Protein AF-A0AA35WNZ5-F1 (afdb_monomer)

Secondary structure (DSSP, 8-state):
----------TT--HHHHHHHHHS-----GGG-----PPP-HHHHHIIIIIIT---HHHHHHHHHHHHHHHHS--PPPGGGTSPPPPPPTT------------------------------

Nearest PDB structures (foldseek):
  8yjs-assembly1_D  TM=8.100E-01  e=2.201E-06  Homo sapiens
  7qo1-assembly1_Y  TM=7.912E-01  e=3.419E-05  Homo sapiens
  6vsk-assembly1_A  TM=2.582E-01  e=8.104E+00  Homo sapiens

Mean predicted aligned error: 17.72 Å

Organism: Geodia barretti (NCBI:txid519541)

pLDDT: mean 72.41, std 22.02, range [28.66, 93.75]

Sequence (121 aa):
MSNNPKLNFPENWPYEEARQLFMSPEVVKADSVELKWSKPDEAGLVQFMVEDKGFSEDRIRNGVRKLEKCKEGATQGRLDSFFTKLPSPATASKRKATGEHGHGPMRKKSKLSTPLLHKKK

Foldseek 3Di:
DDDDPPPDDPPPDPPVVVVCCVVDPPDDDPVVDDDDDDQDDLVVQLCCCCVVPPDDSVVSNVVSVVVVVVVVPPDPDDPCVVDPDDPDDPPPPPPDDDDDDDDDDDDDDDDDDDDDDDDDD

Solvent-accessible surface area (backbone atoms only — not comparable to full-atom values): 8744 Å² total; per-residue (Å²): 133,86,87,67,84,78,84,79,73,65,96,82,62,62,59,69,61,54,51,44,43,72,76,60,56,97,67,83,59,69,91,79,60,83,90,77,90,74,82,82,60,66,68,63,48,46,46,53,40,29,72,77,64,65,45,60,57,72,59,51,56,54,49,50,58,49,51,54,53,55,66,70,52,73,73,77,79,58,68,73,80,79,45,83,82,72,83,76,70,95,76,82,80,80,77,80,85,84,85,89,85,84,86,89,82,90,84,90,79,88,79,90,84,84,80,91,79,92,79,89,130

InterPro domains:
  IPR036279 5'-3' exonuclease, C-terminal domain superfamily [SSF47807] (5-92)

Structure (mmCIF, N/CA/C/O backbone):
data_AF-A0AA35WNZ5-F1
#
_entry.id   AF-A0AA35WNZ5-F1
#
loop_
_atom_site.group_PDB
_atom_site.id
_atom_site.type_symbol
_atom_site.label_atom_id
_atom_site.label_alt_id
_atom_site.label_comp_id
_atom_site.label_asym_id
_atom_site.label_entity_id
_atom_site.label_seq_id
_atom_site.pdbx_PDB_ins_code
_atom_site.Cartn_x
_atom_site.Cartn_y
_atom_site.Cartn_z
_atom_site.occupancy
_atom_site.B_iso_or_equiv
_atom_site.auth_seq_id
_atom_site.auth_comp_id
_atom_site.auth_asym_id
_atom_site.auth_atom_id
_atom_site.pdbx_PDB_model_num
ATOM 1 N N . MET A 1 1 ? 47.483 -5.079 -23.254 1.00 36.41 1 MET A N 1
ATOM 2 C CA . MET A 1 1 ? 46.092 -5.535 -23.461 1.00 36.41 1 MET A CA 1
ATOM 3 C C . MET A 1 1 ? 45.475 -5.797 -22.096 1.00 36.41 1 MET A C 1
ATOM 5 O O . MET A 1 1 ? 45.902 -6.724 -21.420 1.00 36.41 1 MET A O 1
ATOM 9 N N . SER A 1 2 ? 44.581 -4.923 -21.635 1.00 45.16 2 SER A N 1
ATOM 10 C CA . SER A 1 2 ? 44.043 -4.962 -20.270 1.00 45.16 2 SER A CA 1
ATOM 11 C C . SER A 1 2 ? 43.119 -6.166 -20.075 1.00 45.16 2 SER A C 1
ATOM 13 O O . SER A 1 2 ? 42.105 -6.292 -20.758 1.00 45.16 2 SER A O 1
ATOM 15 N N . ASN A 1 3 ? 43.499 -7.054 -19.154 1.00 50.34 3 ASN A N 1
ATOM 16 C CA . ASN A 1 3 ? 42.706 -8.193 -18.696 1.00 50.34 3 ASN A CA 1
ATOM 17 C C . ASN A 1 3 ? 41.453 -7.681 -17.974 1.00 50.34 3 ASN A C 1
ATOM 19 O O . ASN A 1 3 ? 41.527 -7.271 -16.818 1.00 50.34 3 ASN A O 1
ATOM 23 N N . ASN A 1 4 ? 40.311 -7.702 -18.656 1.00 61.44 4 ASN A N 1
ATOM 24 C CA . ASN A 1 4 ? 39.011 -7.551 -18.014 1.00 61.44 4 ASN A CA 1
ATOM 25 C C . ASN A 1 4 ? 38.559 -8.954 -17.566 1.00 61.44 4 ASN A C 1
ATOM 27 O O . ASN A 1 4 ? 38.596 -9.863 -18.404 1.00 61.44 4 ASN A O 1
ATOM 31 N N . PRO A 1 5 ? 38.188 -9.186 -16.290 1.00 60.22 5 PRO A N 1
ATOM 32 C CA . PRO A 1 5 ? 37.674 -10.480 -15.852 1.00 60.22 5 PRO A CA 1
ATOM 33 C C . PRO A 1 5 ? 36.526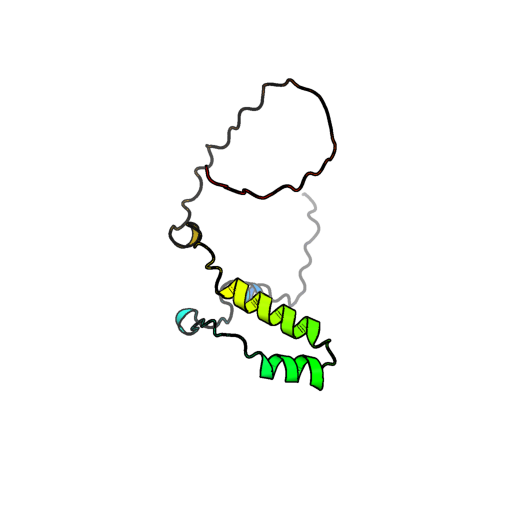 -10.891 -16.774 1.00 60.22 5 PRO A C 1
ATOM 35 O O . PRO A 1 5 ? 35.548 -10.162 -16.931 1.00 60.22 5 PRO A O 1
ATOM 38 N N . LYS A 1 6 ? 36.710 -12.029 -17.450 1.00 66.38 6 LYS A N 1
ATOM 39 C CA . LYS A 1 6 ? 35.773 -12.574 -18.432 1.00 66.38 6 LYS A CA 1
ATOM 40 C C . LYS A 1 6 ? 34.415 -12.727 -17.753 1.00 66.38 6 LYS A C 1
ATOM 42 O O . LYS A 1 6 ? 34.253 -13.561 -16.866 1.00 66.38 6 LYS A O 1
ATOM 47 N N . LEU A 1 7 ? 33.473 -11.868 -18.130 1.00 68.69 7 LEU A N 1
ATOM 48 C CA . LEU A 1 7 ? 32.079 -11.967 -17.723 1.00 68.69 7 LEU A CA 1
ATOM 49 C C . LEU A 1 7 ? 31.529 -13.256 -18.343 1.00 68.69 7 LEU A C 1
ATOM 51 O O . LEU A 1 7 ? 31.233 -13.299 -19.533 1.00 68.69 7 LEU A O 1
ATOM 55 N N . ASN A 1 8 ? 31.479 -14.324 -17.550 1.00 73.19 8 ASN A N 1
ATOM 56 C CA . ASN A 1 8 ? 30.920 -15.602 -17.967 1.00 73.19 8 ASN A CA 1
ATOM 57 C C . ASN A 1 8 ? 29.409 -15.553 -17.721 1.00 73.19 8 ASN A C 1
ATOM 59 O O . ASN A 1 8 ? 28.965 -15.603 -16.574 1.00 73.19 8 ASN A O 1
ATOM 63 N N . PHE A 1 9 ? 28.629 -15.411 -18.790 1.00 74.12 9 PHE A N 1
ATOM 64 C CA . PHE A 1 9 ? 27.172 -15.486 -18.722 1.00 74.12 9 PHE A CA 1
ATOM 65 C C . PHE A 1 9 ? 26.726 -16.952 -18.777 1.00 74.12 9 PHE A C 1
ATOM 67 O O . PHE A 1 9 ? 27.334 -17.735 -19.511 1.00 74.12 9 PHE A O 1
ATOM 74 N N . PRO A 1 10 ? 25.690 -17.349 -18.020 1.00 84.19 10 PRO A N 1
ATOM 75 C CA . PRO A 1 10 ? 25.103 -18.676 -18.155 1.00 84.19 10 PRO A CA 1
ATOM 76 C C . PRO A 1 10 ? 24.608 -18.922 -19.585 1.00 84.19 10 PRO A C 1
ATOM 78 O O . PRO A 1 10 ? 24.035 -18.030 -20.206 1.00 84.19 10 PRO A O 1
ATOM 81 N N . GLU A 1 11 ? 24.818 -20.139 -20.088 1.00 73.88 11 GLU A N 1
ATOM 82 C CA . GLU A 1 11 ? 24.565 -20.519 -21.488 1.00 73.88 11 GLU A CA 1
ATOM 83 C C . GLU A 1 11 ? 23.098 -20.353 -21.913 1.00 73.88 11 GLU A C 1
ATOM 85 O O . GLU A 1 11 ? 22.816 -20.069 -23.071 1.00 73.88 11 GLU A O 1
ATOM 90 N N . ASN A 1 12 ? 22.167 -20.435 -20.960 1.00 79.31 12 ASN A N 1
ATOM 91 C CA . ASN A 1 12 ? 20.739 -20.222 -21.183 1.00 79.31 12 ASN A CA 1
ATOM 92 C C . ASN A 1 12 ? 20.193 -19.076 -20.316 1.00 79.31 12 ASN A C 1
ATOM 94 O O . ASN A 1 12 ? 19.216 -19.245 -19.589 1.00 79.31 12 ASN A O 1
ATOM 98 N N . TRP A 1 13 ? 20.878 -17.931 -20.299 1.00 84.56 13 TRP A N 1
ATOM 99 C CA . TRP A 1 13 ? 20.428 -16.758 -19.551 1.00 84.56 13 TRP A CA 1
ATOM 100 C C . TRP A 1 13 ? 19.322 -16.012 -20.329 1.00 84.56 13 TRP A C 1
ATOM 102 O O . TRP A 1 13 ? 19.625 -15.410 -21.364 1.00 84.56 13 TRP A O 1
ATOM 112 N N . PRO A 1 14 ? 18.063 -15.971 -19.843 1.00 85.31 14 PRO A N 1
ATOM 113 C CA . PRO A 1 14 ? 16.928 -15.384 -20.562 1.00 85.31 14 PRO A CA 1
ATOM 114 C C . PRO A 1 14 ? 16.921 -13.850 -20.439 1.00 85.31 14 PRO A C 1
ATOM 116 O O . PRO A 1 14 ? 15.982 -13.244 -19.925 1.00 85.31 14 PRO A O 1
ATOM 119 N N . TYR A 1 15 ? 18.003 -13.191 -20.865 1.00 87.81 15 TYR A N 1
ATOM 120 C CA . TYR A 1 15 ? 18.144 -11.735 -20.763 1.00 87.81 15 TYR A CA 1
ATOM 121 C C . TYR A 1 15 ? 17.067 -11.011 -21.566 1.00 87.81 15 TYR A C 1
ATOM 123 O O . TYR A 1 15 ? 16.472 -10.054 -21.076 1.00 87.81 15 TYR A O 1
ATOM 131 N N . GLU A 1 16 ? 16.830 -11.457 -22.797 1.00 86.44 16 GLU A N 1
ATOM 132 C CA . GLU A 1 16 ? 15.889 -10.809 -23.709 1.00 86.44 16 GLU A CA 1
ATOM 133 C C . GLU A 1 16 ? 14.450 -10.957 -23.216 1.00 86.44 16 GLU A C 1
ATOM 135 O O . GLU A 1 16 ? 13.718 -9.971 -23.154 1.00 86.44 16 GLU A O 1
ATOM 140 N N . GLU A 1 17 ? 14.080 -12.154 -22.763 1.00 85.75 17 GLU A N 1
ATOM 141 C CA . GLU A 1 17 ? 12.760 -12.436 -22.194 1.00 85.75 17 GLU A CA 1
ATOM 142 C C . GLU A 1 17 ? 12.530 -11.659 -20.894 1.00 85.75 17 GLU A C 1
ATOM 144 O O . GLU A 1 17 ? 11.502 -11.001 -20.734 1.00 85.75 17 GLU A O 1
ATOM 149 N N . ALA A 1 18 ? 13.511 -11.649 -19.984 1.00 89.69 18 ALA A N 1
ATOM 150 C CA . ALA A 1 18 ? 13.425 -10.879 -18.747 1.00 89.69 18 ALA A CA 1
ATOM 151 C C . ALA A 1 18 ? 13.335 -9.372 -19.027 1.00 89.69 18 ALA A C 1
ATOM 153 O O . ALA A 1 18 ? 12.532 -8.669 -18.414 1.00 89.69 18 ALA A O 1
ATOM 154 N N . ARG A 1 19 ? 14.118 -8.859 -19.985 1.00 91.94 19 ARG A N 1
ATOM 155 C CA . ARG A 1 19 ? 14.047 -7.455 -20.410 1.00 91.94 19 ARG A CA 1
ATOM 156 C C . ARG A 1 19 ? 12.669 -7.123 -20.970 1.00 91.94 19 ARG A C 1
ATOM 158 O O . ARG A 1 19 ? 12.142 -6.057 -20.655 1.00 91.94 19 ARG A O 1
ATOM 165 N N . GLN A 1 20 ? 12.086 -8.022 -21.757 1.00 92.75 20 GLN A N 1
ATOM 166 C CA . GLN A 1 20 ? 10.756 -7.825 -22.314 1.00 92.75 20 GLN A CA 1
ATOM 167 C C . GLN A 1 20 ? 9.675 -7.847 -21.234 1.00 92.75 20 GLN A C 1
ATOM 169 O O . GLN A 1 20 ? 8.778 -7.010 -21.269 1.00 92.75 20 GLN A O 1
ATOM 174 N N . LEU A 1 21 ? 9.807 -8.706 -20.223 1.00 93.06 21 LEU A N 1
ATOM 175 C CA . LEU A 1 21 ? 8.913 -8.724 -19.067 1.00 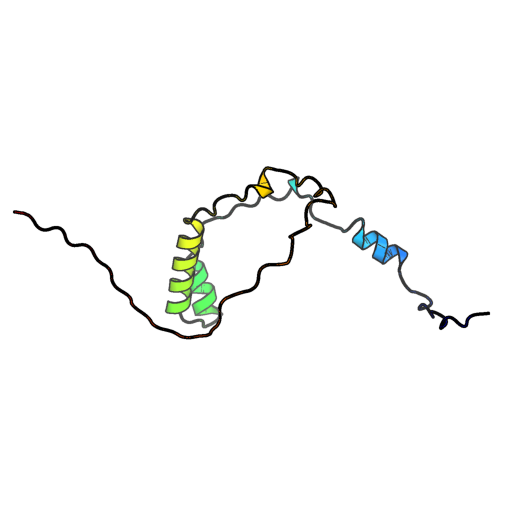93.06 21 LEU A CA 1
ATOM 176 C C . LEU A 1 21 ? 8.928 -7.393 -18.297 1.00 93.06 21 LEU A C 1
ATOM 178 O O . LEU A 1 21 ? 7.882 -6.928 -17.856 1.00 93.06 21 LEU A O 1
ATOM 182 N N . PHE A 1 22 ? 10.091 -6.747 -18.160 1.00 92.94 22 PHE A N 1
ATOM 183 C CA . PHE A 1 22 ? 10.176 -5.425 -17.525 1.00 92.94 22 PHE A CA 1
ATOM 184 C C . PHE A 1 22 ? 9.607 -4.295 -18.394 1.00 92.94 22 PHE A C 1
ATOM 186 O O . PHE A 1 22 ? 9.063 -3.334 -17.853 1.00 92.94 22 PHE A O 1
ATOM 193 N N . MET A 1 23 ? 9.743 -4.383 -19.721 1.00 92.69 23 MET A N 1
ATOM 194 C CA . MET A 1 23 ? 9.254 -3.356 -20.653 1.00 92.69 23 MET A CA 1
ATOM 195 C C . MET A 1 23 ? 7.756 -3.476 -20.933 1.00 92.69 23 MET A C 1
ATOM 197 O O . MET A 1 23 ? 7.077 -2.475 -21.149 1.00 92.69 23 MET A O 1
ATOM 201 N N . SER A 1 24 ? 7.235 -4.696 -20.968 1.00 90.19 24 SER A N 1
ATOM 202 C CA . SER A 1 24 ? 5.838 -5.009 -21.261 1.00 90.19 24 SER A CA 1
ATOM 203 C C . SER A 1 24 ? 5.344 -6.085 -20.298 1.00 90.19 24 SER A C 1
ATOM 205 O O . SER A 1 24 ? 5.126 -7.227 -20.706 1.00 90.19 24 SER A O 1
ATOM 207 N N . PRO A 1 25 ? 5.189 -5.740 -19.007 1.00 92.19 25 PRO A N 1
ATOM 208 C CA . PRO A 1 25 ? 4.633 -6.664 -18.040 1.00 92.19 25 PRO A CA 1
ATOM 209 C C . PRO A 1 25 ? 3.158 -6.916 -18.349 1.00 92.19 25 PRO A C 1
ATOM 211 O O . PRO A 1 25 ? 2.425 -6.023 -18.782 1.00 92.19 25 PRO A O 1
ATOM 214 N N . GLU A 1 26 ? 2.706 -8.131 -18.066 1.00 91.06 26 GLU A N 1
ATOM 215 C CA . GLU A 1 26 ? 1.286 -8.447 -18.068 1.00 91.06 26 GLU A CA 1
ATOM 216 C C . GLU A 1 26 ? 0.628 -7.754 -16.869 1.00 91.06 26 GLU A C 1
ATOM 218 O O . GLU A 1 26 ? 0.738 -8.195 -15.724 1.00 91.06 26 GLU A O 1
ATOM 223 N N . VAL A 1 27 ? -0.012 -6.613 -17.125 1.00 92.19 27 VAL A N 1
ATOM 224 C CA . VAL A 1 27 ? -0.714 -5.830 -16.107 1.00 92.19 27 VAL A CA 1
ATOM 225 C C . VAL A 1 27 ? -2.169 -5.634 -16.491 1.00 92.19 27 VAL A C 1
ATOM 227 O O . VAL A 1 27 ? -2.523 -5.478 -17.662 1.00 92.19 27 VAL A O 1
ATOM 230 N N . VAL A 1 28 ? -3.026 -5.604 -15.474 1.00 90.69 28 VAL A N 1
ATOM 231 C CA . VAL A 1 28 ? -4.425 -5.220 -15.649 1.00 90.69 28 VAL A CA 1
ATOM 232 C C . VAL A 1 28 ? -4.469 -3.777 -16.151 1.00 90.69 28 VAL A C 1
ATOM 234 O O . VAL A 1 28 ? -3.785 -2.899 -15.622 1.00 90.69 28 VAL A O 1
ATOM 237 N N . LYS A 1 29 ? -5.275 -3.528 -17.189 1.00 88.75 29 LYS A N 1
ATOM 238 C CA . LYS A 1 29 ? -5.447 -2.187 -17.757 1.00 88.75 29 LYS A CA 1
ATOM 239 C C . LYS A 1 29 ? -5.983 -1.249 -16.682 1.00 88.75 29 LYS A C 1
ATOM 241 O O . LYS A 1 29 ? -7.023 -1.539 -16.090 1.00 88.75 29 LYS A O 1
ATOM 246 N N . ALA A 1 30 ? -5.316 -0.115 -16.483 1.00 86.88 30 ALA A N 1
ATOM 247 C CA . ALA A 1 30 ? -5.699 0.865 -15.469 1.00 86.88 30 ALA A CA 1
ATOM 248 C C . ALA A 1 30 ? -7.170 1.303 -15.607 1.00 86.88 30 ALA A C 1
ATOM 250 O O . ALA A 1 30 ? -7.879 1.370 -14.610 1.00 86.88 30 ALA A O 1
ATOM 251 N N . ASP A 1 31 ? -7.656 1.476 -16.840 1.00 86.25 31 ASP A N 1
ATOM 252 C CA . ASP A 1 31 ? -9.030 1.921 -17.123 1.00 86.25 31 ASP A CA 1
ATOM 253 C C . ASP A 1 31 ? -10.109 0.899 -16.733 1.00 86.25 31 ASP A C 1
ATOM 255 O O . ASP A 1 31 ? -11.275 1.250 -16.579 1.00 86.25 31 ASP A O 1
ATOM 259 N N . SER A 1 32 ? -9.738 -0.375 -16.580 1.00 89.06 32 SER A N 1
ATOM 260 C CA . SER A 1 32 ? -10.672 -1.431 -16.168 1.00 89.06 32 SER A CA 1
ATOM 261 C C . SER A 1 32 ? -10.829 -1.547 -14.651 1.00 89.06 32 SER A C 1
ATOM 263 O O . SER A 1 32 ? -11.703 -2.274 -14.182 1.00 89.06 32 SER A O 1
ATOM 265 N N . VAL A 1 33 ? -9.995 -0.848 -13.874 1.00 89.75 33 VAL A N 1
ATOM 266 C CA . VAL A 1 33 ? -9.969 -0.960 -12.415 1.00 89.75 33 VAL A CA 1
ATOM 267 C C . VAL A 1 33 ? -10.719 0.211 -11.792 1.00 89.75 33 VAL A C 1
ATOM 269 O O . VAL A 1 33 ? -10.223 1.334 -11.737 1.00 89.75 33 VAL A O 1
ATOM 272 N N . GLU A 1 34 ? -11.906 -0.061 -11.254 1.00 87.88 34 GLU A N 1
ATOM 273 C CA . GLU A 1 34 ? -12.649 0.917 -10.463 1.00 87.88 34 GLU A CA 1
ATOM 274 C C . GLU A 1 34 ? -12.304 0.772 -8.972 1.00 87.88 34 GLU A C 1
ATOM 276 O O . GLU A 1 34 ? -12.684 -0.197 -8.312 1.00 87.88 34 GLU A O 1
ATOM 281 N N . LEU A 1 35 ? -11.578 1.747 -8.419 1.00 87.38 35 LEU A N 1
ATOM 282 C CA . LEU A 1 35 ? -11.211 1.758 -7.002 1.00 87.38 35 LEU A CA 1
ATOM 283 C C . LEU A 1 35 ? -12.298 2.454 -6.168 1.00 87.38 35 LEU A C 1
ATOM 285 O O . LEU A 1 35 ? -12.394 3.681 -6.141 1.00 87.38 35 LEU A O 1
ATOM 289 N N . LYS A 1 36 ? -13.112 1.662 -5.461 1.00 88.31 36 LYS A N 1
ATOM 290 C CA . LYS A 1 36 ? -14.143 2.140 -4.524 1.00 88.31 36 LYS A CA 1
ATOM 291 C C . LYS A 1 36 ? -13.788 1.764 -3.086 1.00 88.31 36 LYS A C 1
ATOM 293 O O . LYS A 1 36 ? -13.730 0.589 -2.741 1.00 88.31 36 LYS A O 1
ATOM 298 N N . TRP A 1 37 ? -13.627 2.766 -2.220 1.00 86.50 37 TRP A N 1
ATOM 299 C CA . TRP A 1 37 ? -13.427 2.564 -0.780 1.00 86.50 37 TRP A CA 1
ATOM 300 C C . TRP A 1 37 ? -14.772 2.591 -0.034 1.00 86.50 37 TRP A C 1
ATOM 302 O O . TRP A 1 37 ? -15.310 3.661 0.276 1.00 86.50 37 TRP A O 1
ATOM 312 N N . SER A 1 38 ? -15.321 1.412 0.262 1.00 86.56 38 SER A N 1
ATOM 313 C CA . SER A 1 38 ? -16.553 1.231 1.046 1.00 86.56 38 SER A CA 1
ATOM 314 C C . SER A 1 38 ? -16.307 1.337 2.559 1.00 86.56 38 SER A C 1
ATOM 316 O O . SER A 1 38 ? -15.172 1.472 3.023 1.00 86.56 38 SER A O 1
ATOM 318 N N . LYS A 1 39 ? -17.388 1.369 3.349 1.00 85.81 39 LYS A N 1
ATOM 319 C CA . LYS A 1 39 ? -17.285 1.280 4.812 1.00 85.81 39 LYS A CA 1
ATOM 320 C C . LYS A 1 39 ? -16.875 -0.146 5.214 1.00 85.81 39 LYS A C 1
ATOM 322 O O . LYS A 1 39 ? -17.320 -1.084 4.552 1.00 85.81 39 LYS A O 1
ATOM 327 N N . PRO A 1 40 ? -16.046 -0.307 6.258 1.00 86.81 40 PRO A N 1
ATOM 328 C CA . PRO A 1 40 ? -15.741 -1.627 6.793 1.00 86.81 40 PRO A CA 1
ATOM 329 C C . PRO A 1 40 ? -17.005 -2.265 7.390 1.00 86.81 40 PRO A C 1
ATOM 331 O O . PRO A 1 40 ? -17.823 -1.571 7.987 1.00 86.81 40 PRO A O 1
ATOM 334 N N . ASP A 1 41 ? -17.159 -3.578 7.225 1.00 90.31 41 ASP A N 1
ATOM 335 C CA . ASP A 1 41 ? -18.211 -4.357 7.887 1.00 90.31 41 ASP A CA 1
ATOM 336 C C . ASP A 1 41 ? -17.721 -4.798 9.269 1.00 90.31 41 ASP A C 1
ATOM 338 O O . ASP A 1 41 ? -16.906 -5.712 9.382 1.00 90.31 41 ASP A O 1
ATOM 342 N N . GLU A 1 42 ? -18.180 -4.124 10.325 1.00 87.62 42 GLU A N 1
ATOM 343 C CA . GLU A 1 42 ? -17.712 -4.399 11.685 1.00 87.62 42 GLU A CA 1
ATOM 344 C C . GLU A 1 42 ? -18.093 -5.805 12.165 1.00 87.62 42 GLU A C 1
ATOM 346 O O . GLU A 1 42 ? -17.289 -6.470 12.821 1.00 87.62 42 GLU A O 1
ATOM 351 N N . ALA A 1 43 ? -19.304 -6.263 11.837 1.00 88.31 43 ALA A N 1
ATOM 352 C CA . ALA A 1 43 ? -19.833 -7.531 12.326 1.00 88.31 43 ALA A CA 1
ATOM 353 C C . ALA A 1 43 ? -19.112 -8.711 11.665 1.00 88.31 43 ALA A C 1
ATOM 355 O O . ALA A 1 43 ? -18.623 -9.597 12.367 1.00 88.31 43 ALA A O 1
ATOM 356 N N . GLY A 1 44 ? -18.958 -8.672 10.337 1.00 91.75 44 GLY A N 1
ATOM 357 C CA . GLY A 1 44 ? -18.209 -9.689 9.599 1.00 91.75 44 GLY A CA 1
ATOM 358 C C . GLY A 1 44 ? -16.729 -9.736 9.990 1.00 91.75 44 GLY A C 1
ATOM 359 O O . GLY A 1 44 ? -16.142 -10.815 10.089 1.00 91.75 44 GLY A O 1
ATOM 360 N N . LEU A 1 45 ? -16.117 -8.581 10.282 1.00 91.06 45 LEU A N 1
ATOM 361 C CA . LEU A 1 45 ? -14.715 -8.533 10.700 1.00 91.06 45 LEU A CA 1
ATOM 362 C C . LEU A 1 45 ? -14.504 -9.108 12.104 1.00 91.06 45 LEU A C 1
ATOM 364 O O . LEU A 1 45 ? -13.513 -9.798 12.335 1.00 91.06 45 LEU A O 1
ATOM 368 N N . VAL A 1 46 ? -15.426 -8.844 13.035 1.00 91.56 46 VAL A N 1
ATOM 369 C CA . VAL A 1 46 ? -15.398 -9.450 14.373 1.00 91.56 46 VAL A CA 1
ATOM 370 C C . VAL A 1 46 ? -15.588 -10.957 14.265 1.00 91.56 46 VAL A C 1
ATOM 372 O O . VAL A 1 46 ? -14.780 -11.684 14.830 1.00 91.56 46 VAL A O 1
ATOM 375 N N . GLN A 1 47 ? -16.560 -11.426 13.482 1.00 93.00 47 GLN A N 1
ATOM 376 C CA . GLN A 1 47 ? -16.792 -12.855 13.280 1.00 93.00 47 GLN A CA 1
ATOM 377 C C . GLN A 1 47 ? -15.528 -13.559 12.755 1.00 93.00 47 GLN A C 1
ATOM 379 O O . GLN A 1 47 ? -14.979 -14.444 13.402 1.00 93.00 47 GLN A O 1
ATOM 384 N N . PHE A 1 48 ? -14.974 -13.088 11.637 1.00 93.69 48 PHE A N 1
ATOM 385 C CA . PHE A 1 48 ? -13.805 -13.719 11.024 1.00 93.69 48 PHE A CA 1
ATOM 386 C C . PHE A 1 48 ? -12.537 -13.609 11.884 1.00 93.69 48 PHE A C 1
ATOM 388 O O . PHE A 1 48 ? -11.759 -14.554 11.992 1.00 93.69 48 PHE A O 1
ATOM 395 N N . MET A 1 49 ? -12.270 -12.452 12.497 1.00 92.56 49 MET A N 1
ATOM 396 C CA . MET A 1 49 ? -11.017 -12.262 13.234 1.00 92.56 49 MET A CA 1
ATOM 397 C C . MET A 1 49 ? -11.075 -12.816 14.661 1.00 92.56 49 MET A C 1
ATOM 399 O O . MET A 1 49 ? -10.061 -13.307 15.156 1.00 92.56 49 MET A O 1
ATOM 403 N N . VAL A 1 50 ? -12.219 -12.740 15.338 1.00 92.56 50 VAL A N 1
ATOM 404 C CA . VAL A 1 50 ? -12.363 -13.203 16.726 1.00 92.56 50 VAL A CA 1
ATOM 405 C C . VAL A 1 50 ? -12.735 -14.678 16.762 1.00 92.56 50 VAL A C 1
ATOM 407 O O . VAL A 1 50 ? -12.038 -15.439 17.430 1.00 92.56 50 VAL A O 1
ATOM 410 N N . GLU A 1 51 ? -13.767 -15.098 16.026 1.00 87.81 51 GLU A N 1
ATOM 411 C CA . GLU A 1 51 ? -14.265 -16.478 16.086 1.00 87.81 51 GLU A CA 1
ATOM 412 C C . GLU A 1 51 ? -13.326 -17.442 15.348 1.00 87.81 51 GLU A C 1
ATOM 414 O O . GLU A 1 51 ? -12.852 -18.405 15.948 1.00 87.81 51 GLU A O 1
ATOM 419 N N . ASP A 1 52 ? -12.961 -17.152 14.091 1.00 92.00 52 ASP A N 1
ATOM 420 C CA . ASP A 1 52 ? -12.153 -18.095 13.293 1.00 92.00 52 ASP A CA 1
ATOM 421 C C . ASP A 1 52 ? -10.649 -18.009 13.579 1.00 92.00 52 ASP A C 1
ATOM 423 O O . ASP A 1 52 ? -9.905 -18.973 13.369 1.00 92.00 52 ASP A O 1
ATOM 427 N N . LYS A 1 53 ? -10.159 -16.827 13.975 1.00 92.50 53 LYS A N 1
ATOM 428 C CA . LYS A 1 53 ? -8.718 -16.549 14.121 1.00 92.50 53 LYS A CA 1
ATOM 429 C C . LYS A 1 53 ? -8.278 -16.271 15.559 1.00 92.50 53 LYS A C 1
ATOM 431 O O . LYS A 1 53 ? -7.076 -16.139 15.789 1.00 92.50 53 LYS A O 1
ATOM 436 N N . GLY A 1 54 ? -9.204 -16.203 16.519 1.00 91.31 54 GLY A N 1
ATOM 437 C CA . GLY A 1 54 ? -8.889 -16.078 17.945 1.00 91.31 54 GLY A CA 1
ATOM 438 C C . GLY A 1 54 ? -8.251 -14.744 18.349 1.00 91.31 54 GLY A C 1
ATOM 439 O O . GLY A 1 54 ? -7.518 -14.683 19.339 1.00 91.31 54 GLY A O 1
ATOM 440 N N . PHE A 1 55 ? -8.468 -13.665 17.589 1.00 93.75 55 PHE A N 1
ATOM 441 C CA . PHE A 1 55 ? -8.003 -12.337 17.989 1.00 93.75 55 PHE A CA 1
ATOM 442 C C . PHE A 1 55 ? -8.853 -11.767 19.131 1.00 93.75 55 PHE A C 1
ATOM 444 O O . PHE A 1 55 ? -10.016 -12.101 19.315 1.00 93.75 55 PHE A O 1
ATOM 451 N N . SER A 1 56 ? -8.271 -10.843 19.898 1.00 92.00 56 SER A N 1
ATOM 452 C CA . SER A 1 56 ? -8.999 -10.122 20.949 1.00 92.00 56 SER A CA 1
ATOM 453 C C . SER A 1 56 ? -10.030 -9.175 20.336 1.00 92.00 56 SER A C 1
ATOM 455 O O . SER A 1 56 ? -9.669 -8.254 19.600 1.00 92.00 56 SER A O 1
ATOM 457 N N . GLU A 1 57 ? -11.293 -9.371 20.703 1.00 90.62 57 GLU A N 1
ATOM 458 C CA . GLU A 1 57 ? -12.436 -8.587 20.232 1.00 90.62 57 GLU A CA 1
ATOM 459 C C . GLU A 1 57 ? -12.267 -7.082 20.465 1.00 90.62 57 GLU A C 1
ATOM 461 O O . GLU A 1 57 ? -12.446 -6.289 19.539 1.00 90.62 57 GLU A O 1
ATOM 466 N N . ASP A 1 58 ? -11.813 -6.683 21.657 1.00 92.19 58 ASP A N 1
ATOM 467 C CA . ASP A 1 58 ? -11.526 -5.282 21.977 1.00 92.19 58 ASP A CA 1
ATOM 468 C C . ASP A 1 58 ? -10.515 -4.659 21.010 1.00 92.19 58 ASP A C 1
ATOM 470 O O . ASP A 1 58 ? -10.641 -3.494 20.624 1.00 92.19 58 ASP A O 1
ATOM 474 N N . ARG A 1 59 ? -9.496 -5.418 20.585 1.00 90.56 59 ARG A N 1
ATOM 475 C CA . ARG A 1 59 ? -8.498 -4.922 19.627 1.00 90.56 59 ARG A CA 1
ATOM 476 C C . ARG A 1 59 ? -9.080 -4.774 18.229 1.00 90.56 59 ARG A C 1
ATOM 478 O O . ARG A 1 59 ? -8.775 -3.778 17.573 1.00 90.56 59 ARG A O 1
ATOM 485 N N . ILE A 1 60 ? -9.921 -5.711 17.794 1.00 92.69 60 ILE A N 1
ATOM 486 C CA . ILE A 1 60 ? -10.563 -5.649 16.477 1.00 92.69 60 ILE A CA 1
ATOM 487 C C . ILE A 1 60 ? -11.529 -4.465 16.416 1.00 92.69 60 ILE A C 1
ATOM 489 O O . ILE A 1 60 ? -11.376 -3.607 15.549 1.00 92.69 60 ILE A O 1
ATOM 493 N N . ARG A 1 61 ? -12.426 -4.324 17.397 1.00 91.88 61 ARG A N 1
ATOM 494 C CA . ARG A 1 61 ? -13.377 -3.200 17.471 1.00 91.88 61 ARG A CA 1
ATOM 495 C C . ARG A 1 61 ? -12.682 -1.840 17.519 1.00 91.88 61 ARG A C 1
ATOM 497 O O . ARG A 1 61 ? -13.049 -0.918 16.791 1.00 91.88 61 ARG A O 1
ATOM 504 N N . ASN A 1 62 ? -11.626 -1.707 18.323 1.00 92.25 62 ASN A N 1
ATOM 505 C CA . ASN A 1 62 ? -10.838 -0.471 18.364 1.00 92.25 62 ASN A CA 1
ATOM 506 C C . ASN A 1 62 ? -10.110 -0.189 17.036 1.00 92.25 62 ASN A C 1
ATOM 508 O O . ASN A 1 62 ? -9.978 0.974 16.644 1.00 92.25 62 ASN A O 1
ATOM 512 N N . GLY A 1 63 ? -9.649 -1.233 16.342 1.00 91.19 63 GLY A N 1
ATOM 513 C CA . GLY A 1 63 ? -9.035 -1.136 15.018 1.00 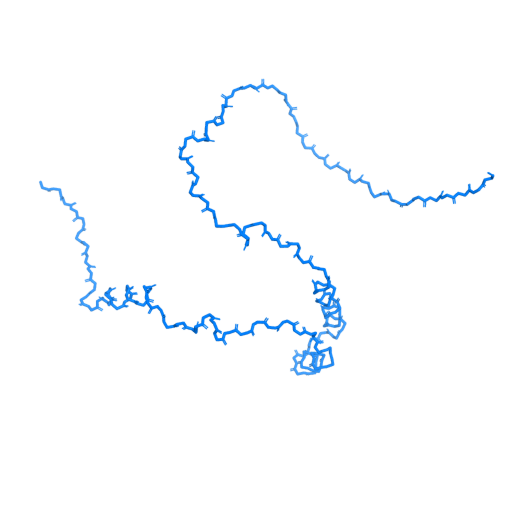91.19 63 GLY A CA 1
ATOM 514 C C . GLY A 1 63 ? -10.013 -0.640 13.955 1.00 91.19 63 GLY A C 1
ATOM 515 O O . GLY A 1 63 ? -9.691 0.302 13.230 1.00 91.19 63 GLY A O 1
ATOM 516 N N . VAL A 1 64 ? -11.222 -1.205 13.920 1.00 91.38 64 VAL A N 1
ATOM 517 C CA . VAL A 1 64 ? -12.286 -0.799 12.990 1.00 91.38 64 VAL A CA 1
ATOM 518 C C . VAL A 1 64 ? -12.687 0.655 13.224 1.00 91.38 64 VAL A C 1
ATOM 520 O O . VAL A 1 64 ? -12.613 1.465 12.302 1.00 91.38 64 VAL A O 1
ATOM 523 N N . ARG A 1 65 ? -12.932 1.049 14.478 1.00 90.06 65 ARG A N 1
ATOM 524 C CA . ARG A 1 65 ? -13.238 2.444 14.832 1.00 90.06 65 ARG A CA 1
ATOM 525 C C . ARG A 1 65 ? -12.148 3.429 14.394 1.00 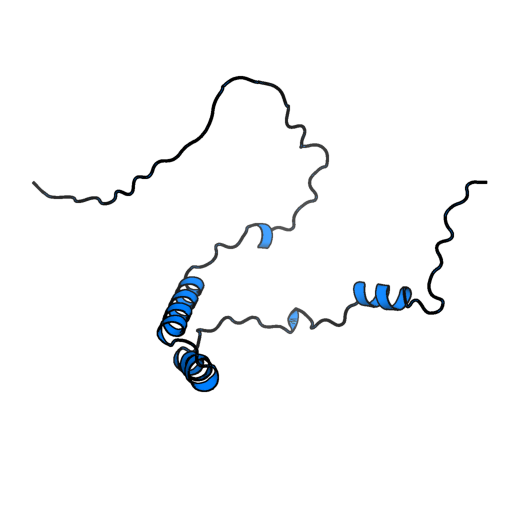90.06 65 ARG A C 1
ATOM 527 O O . ARG A 1 65 ? -12.425 4.588 14.082 1.00 90.06 65 ARG A O 1
ATOM 534 N N . LYS A 1 66 ? -10.878 3.014 14.419 1.00 89.06 66 LYS A N 1
ATOM 535 C CA . LYS A 1 66 ? -9.763 3.838 13.929 1.00 89.06 66 LYS A CA 1
ATOM 536 C C . LYS A 1 66 ? -9.768 3.932 12.402 1.00 89.06 66 LYS A C 1
ATOM 538 O O . LYS A 1 66 ? -9.521 5.014 11.877 1.00 89.06 66 LYS A O 1
ATOM 543 N N . LEU A 1 67 ? -10.059 2.832 11.710 1.00 88.69 67 LEU A N 1
ATOM 544 C CA . LEU A 1 67 ? -10.156 2.780 10.252 1.00 88.69 67 LEU A CA 1
ATOM 545 C C . LEU A 1 67 ? -11.264 3.701 9.725 1.00 88.69 67 LEU A C 1
ATOM 547 O O . LEU A 1 67 ? -11.022 4.472 8.798 1.00 88.69 67 LEU A O 1
ATOM 551 N N . GLU A 1 68 ? -12.437 3.687 10.359 1.00 87.12 68 GLU A N 1
ATOM 552 C CA . GLU A 1 68 ? -13.550 4.580 10.013 1.00 87.12 68 GLU A CA 1
ATOM 553 C C . GLU A 1 68 ? -13.162 6.057 10.138 1.00 87.12 68 GLU A C 1
ATOM 555 O O . GLU A 1 68 ? -13.328 6.831 9.196 1.00 87.12 68 GLU A O 1
ATOM 560 N N . LYS A 1 69 ? -12.536 6.435 11.258 1.00 85.88 69 LYS A N 1
ATOM 561 C CA . LYS A 1 69 ? -12.045 7.806 11.470 1.00 85.88 69 LYS A CA 1
A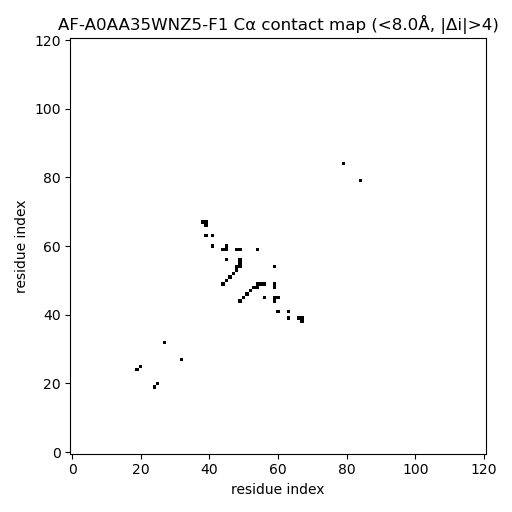TOM 562 C C . LYS A 1 69 ? -11.002 8.224 10.437 1.00 85.88 69 LYS A C 1
ATOM 564 O O . LYS A 1 69 ? -11.000 9.366 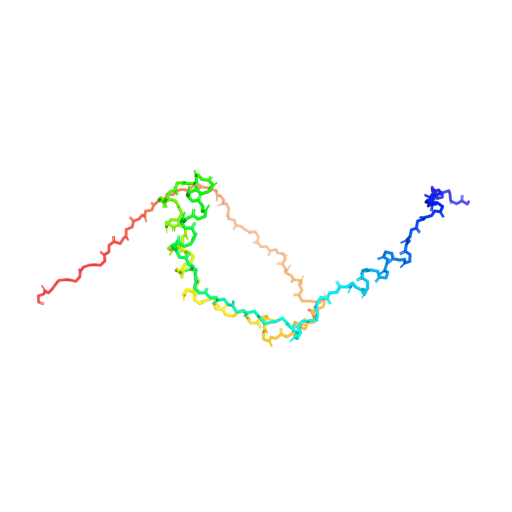9.986 1.00 85.88 69 LYS A O 1
ATOM 569 N N . CYS A 1 70 ? -10.101 7.318 10.060 1.00 84.25 70 CYS A N 1
ATOM 570 C CA . CYS A 1 70 ? -9.110 7.588 9.020 1.00 84.25 70 CYS A CA 1
ATOM 571 C C . CYS A 1 70 ? -9.752 7.787 7.641 1.00 84.25 70 CYS A C 1
ATOM 573 O O . CYS A 1 70 ? -9.230 8.568 6.854 1.00 84.25 70 CYS A O 1
ATOM 575 N N . LYS A 1 71 ? -10.876 7.120 7.356 1.00 81.00 71 LYS A N 1
ATOM 576 C CA . LYS A 1 71 ? -11.627 7.290 6.106 1.00 81.00 71 LYS A CA 1
ATOM 577 C C . LYS A 1 71 ? -12.330 8.647 6.027 1.00 81.00 71 LYS A C 1
ATOM 579 O O . LYS A 1 71 ? -12.400 9.230 4.951 1.00 81.00 71 LYS A O 1
ATOM 584 N N . GLU A 1 72 ? -12.855 9.140 7.145 1.00 78.00 72 GLU A N 1
ATOM 585 C CA . GLU A 1 72 ? -13.519 10.451 7.228 1.00 78.00 72 GLU A CA 1
ATOM 586 C C . GLU A 1 72 ? -12.527 11.618 7.208 1.00 78.00 72 GLU A C 1
ATOM 588 O O . GLU A 1 72 ? -12.836 12.695 6.696 1.00 78.00 72 GLU A O 1
ATOM 593 N N . GLY A 1 73 ? -11.317 11.401 7.732 1.00 73.56 73 GLY A N 1
ATOM 594 C CA . GLY A 1 73 ? -10.203 12.334 7.624 1.00 73.56 73 GLY A CA 1
ATOM 595 C C . GLY A 1 73 ? -9.721 12.446 6.181 1.00 73.56 73 GLY A C 1
ATOM 596 O O . GLY A 1 73 ? -8.751 11.793 5.799 1.00 73.56 73 GLY A O 1
ATOM 597 N N . ALA A 1 74 ? -10.400 13.270 5.380 1.00 65.06 74 ALA A N 1
ATOM 598 C CA . ALA A 1 74 ? -10.043 13.521 3.992 1.00 65.06 74 ALA A CA 1
ATOM 599 C C . ALA A 1 74 ? -8.558 13.892 3.893 1.00 65.06 74 ALA A C 1
ATOM 601 O O . ALA A 1 74 ? -8.097 14.899 4.437 1.00 65.06 74 ALA A O 1
ATOM 602 N N . THR A 1 75 ? -7.789 13.050 3.211 1.00 67.88 75 THR A N 1
ATOM 603 C CA . THR A 1 75 ? -6.378 13.317 2.964 1.00 67.88 75 THR A CA 1
ATOM 604 C C . THR A 1 75 ? -6.326 14.433 1.929 1.00 67.88 75 THR A C 1
ATOM 606 O O . THR A 1 75 ? -6.726 14.233 0.785 1.00 67.88 75 THR A O 1
ATOM 609 N N . GLN A 1 76 ? -5.903 15.632 2.336 1.00 80.38 76 GLN A N 1
ATOM 610 C CA . GLN A 1 76 ? -5.742 16.763 1.424 1.00 80.38 76 GLN A CA 1
ATOM 611 C C . GLN A 1 76 ? -4.906 16.317 0.216 1.00 80.38 76 GLN A C 1
ATOM 613 O O . GLN A 1 76 ? -3.766 15.871 0.377 1.00 80.38 76 GLN A O 1
ATOM 618 N N . GLY A 1 77 ? -5.488 16.413 -0.983 1.00 81.06 77 GLY A N 1
ATOM 619 C CA . GLY A 1 77 ? -4.823 16.010 -2.217 1.00 81.06 77 GLY A CA 1
ATOM 620 C C . GLY A 1 77 ? -3.485 16.730 -2.360 1.00 81.06 77 GLY A C 1
ATOM 621 O O . GLY A 1 77 ? -3.393 17.945 -2.169 1.00 81.06 77 GLY A O 1
ATOM 622 N N . ARG A 1 78 ? -2.423 15.985 -2.673 1.00 85.06 78 ARG A N 1
ATOM 623 C CA . ARG A 1 78 ? -1.124 16.603 -2.951 1.00 85.06 78 ARG A CA 1
ATOM 624 C C . ARG A 1 78 ? -1.184 17.320 -4.292 1.00 85.06 78 ARG A C 1
ATOM 626 O O . ARG A 1 78 ? -1.698 16.755 -5.252 1.00 85.06 78 ARG A O 1
ATOM 633 N N . LEU A 1 79 ? -0.574 18.503 -4.375 1.00 83.75 79 LEU A N 1
ATOM 634 C CA . LEU A 1 79 ? -0.435 19.267 -5.625 1.00 83.75 79 LEU A CA 1
ATOM 635 C C . LEU A 1 79 ? 0.241 18.456 -6.741 1.00 83.75 79 LEU A C 1
ATOM 637 O O . LEU A 1 79 ? -0.087 18.623 -7.909 1.00 83.75 79 LEU A O 1
ATOM 641 N N . ASP A 1 80 ? 1.113 17.521 -6.365 1.00 81.00 80 ASP A N 1
ATOM 642 C CA . ASP A 1 80 ? 1.763 16.572 -7.276 1.00 81.00 80 ASP A CA 1
ATOM 643 C C . ASP A 1 80 ? 0.785 15.703 -8.076 1.00 81.00 80 ASP A C 1
ATOM 645 O O . ASP A 1 80 ? 1.116 15.208 -9.144 1.00 81.00 80 ASP A O 1
ATOM 649 N N . SER A 1 81 ? -0.428 15.523 -7.551 1.00 84.94 81 SER A N 1
ATOM 650 C CA . SER A 1 81 ? -1.483 14.746 -8.207 1.00 84.94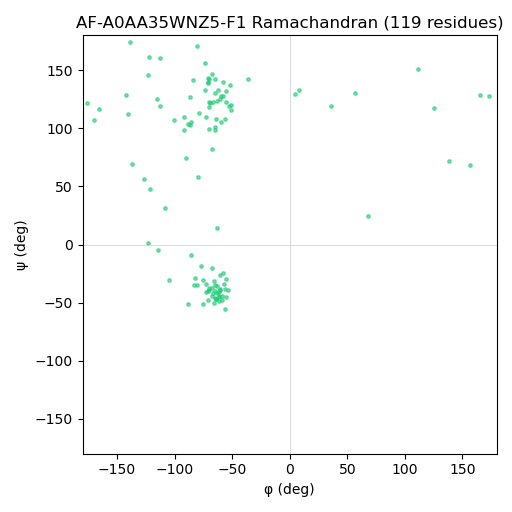 81 SER A CA 1
ATOM 651 C C . SER A 1 81 ? -2.140 15.524 -9.352 1.00 84.94 81 SER A C 1
ATOM 653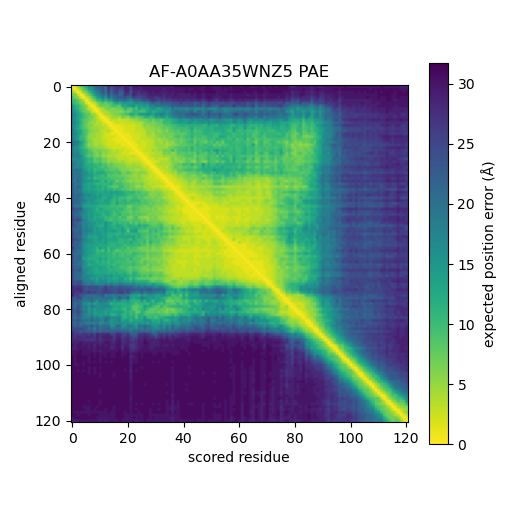 O O . SER A 1 81 ? -2.798 14.920 -10.189 1.00 84.94 81 SER A O 1
ATOM 655 N N . PHE A 1 82 ? -1.985 16.854 -9.380 1.00 83.19 82 PHE A N 1
ATOM 656 C CA . PHE A 1 82 ? -2.594 17.736 -10.380 1.00 83.19 82 PHE A CA 1
ATOM 657 C C . PHE A 1 82 ? -1.587 18.243 -11.416 1.00 83.19 82 PHE A C 1
ATOM 659 O O . PHE A 1 82 ? -1.965 18.495 -12.557 1.00 83.19 82 PHE A O 1
ATOM 666 N N . PHE A 1 83 ? -0.316 18.400 -11.036 1.00 88.25 83 PHE A N 1
ATOM 667 C CA . PHE A 1 83 ? 0.718 18.950 -11.910 1.00 88.25 83 PHE A CA 1
ATOM 668 C C . PHE A 1 83 ? 1.789 17.910 -12.217 1.00 88.25 83 PHE A C 1
ATOM 670 O O . PHE A 1 83 ? 2.437 17.378 -11.317 1.00 88.25 83 PHE A O 1
ATOM 677 N N . THR A 1 84 ? 2.046 17.674 -13.501 1.00 82.56 84 THR A N 1
ATOM 678 C CA . THR A 1 84 ? 3.202 16.887 -13.934 1.00 82.56 84 THR A CA 1
ATOM 679 C C . THR A 1 84 ? 4.483 17.650 -13.604 1.00 82.56 84 THR A C 1
ATOM 681 O O . THR A 1 84 ? 4.656 18.786 -14.052 1.00 82.56 84 THR A O 1
ATOM 684 N N . LYS A 1 85 ? 5.390 17.043 -12.827 1.00 82.81 85 LYS A N 1
ATOM 685 C CA . LYS A 1 85 ? 6.682 17.658 -12.487 1.00 82.81 85 LYS A CA 1
ATOM 686 C C . LYS A 1 85 ? 7.432 18.031 -13.762 1.00 82.81 85 LYS A C 1
ATOM 688 O O . LYS A 1 85 ? 7.749 17.162 -14.571 1.00 82.81 85 LYS A O 1
ATOM 693 N N . LEU A 1 86 ? 7.769 19.310 -13.900 1.00 82.06 86 LEU A N 1
ATOM 694 C CA . LEU A 1 86 ? 8.788 19.723 -14.856 1.00 82.06 86 LEU A CA 1
ATOM 695 C C . LEU A 1 86 ? 10.157 19.236 -14.355 1.00 82.06 86 LEU A C 1
ATOM 697 O O . LEU A 1 86 ? 10.402 19.258 -13.141 1.00 82.06 86 LEU A O 1
ATOM 701 N N . PRO A 1 87 ? 11.056 18.796 -15.251 1.00 78.44 87 PRO A N 1
ATOM 702 C CA . PRO A 1 87 ? 12.414 18.450 -14.864 1.00 78.44 87 PRO A CA 1
ATOM 703 C C . PRO A 1 87 ? 13.071 19.671 -14.215 1.00 78.44 87 PRO A C 1
ATOM 705 O O . PRO A 1 87 ? 13.044 20.775 -14.758 1.00 78.44 87 PRO A O 1
ATOM 708 N N . SER A 1 88 ? 13.630 19.480 -13.019 1.00 73.25 88 SER A N 1
ATOM 709 C CA . SER A 1 88 ? 14.324 20.552 -12.308 1.00 73.25 88 SER A CA 1
ATOM 710 C C . SER A 1 88 ? 15.509 21.033 -13.158 1.00 73.25 88 SER A C 1
ATOM 712 O O . SER A 1 88 ? 16.336 20.200 -13.541 1.00 73.25 88 SER A O 1
ATOM 714 N N . PRO A 1 89 ? 15.623 22.338 -13.481 1.00 68.38 89 PRO A N 1
ATOM 715 C CA . PRO A 1 89 ? 16.783 22.839 -14.201 1.00 68.38 89 PRO A CA 1
ATOM 716 C C . PRO A 1 89 ? 18.030 22.625 -13.335 1.00 68.38 89 PRO A C 1
ATOM 718 O O . PRO A 1 89 ? 18.100 23.086 -12.194 1.00 68.38 89 PRO A O 1
ATOM 721 N N . ALA A 1 90 ? 19.014 21.916 -13.888 1.00 62.84 90 ALA A N 1
ATOM 722 C CA . ALA A 1 90 ? 20.208 21.393 -13.217 1.00 62.84 90 ALA A CA 1
ATOM 723 C C . ALA A 1 90 ? 21.174 22.448 -12.618 1.00 62.84 90 ALA A C 1
ATOM 725 O O . ALA A 1 90 ? 22.305 22.122 -12.271 1.00 62.84 90 ALA A O 1
ATOM 726 N N . THR A 1 91 ? 20.771 23.713 -12.478 1.00 59.00 91 THR A N 1
ATOM 727 C CA . THR A 1 91 ? 21.653 24.829 -12.094 1.00 59.00 91 THR A CA 1
ATOM 728 C C . THR A 1 91 ? 21.227 25.603 -10.841 1.00 59.00 91 THR A C 1
ATOM 730 O O . THR A 1 91 ? 21.947 26.508 -10.428 1.00 59.00 91 THR A O 1
ATOM 733 N N . ALA A 1 92 ? 20.135 25.240 -10.157 1.00 57.97 92 ALA A N 1
ATOM 734 C CA . ALA A 1 92 ? 19.620 26.021 -9.019 1.00 57.97 92 ALA A CA 1
ATOM 735 C C . ALA A 1 92 ? 19.803 25.379 -7.627 1.00 57.97 92 ALA A C 1
ATOM 737 O O . ALA A 1 92 ? 19.007 25.622 -6.723 1.00 57.97 92 ALA A O 1
ATOM 738 N N . SER A 1 93 ? 20.869 24.603 -7.403 1.00 53.44 93 SER A N 1
ATOM 739 C CA . SER A 1 93 ? 21.279 24.220 -6.041 1.00 53.44 93 SER A CA 1
ATOM 740 C C . SER A 1 93 ? 22.745 24.547 -5.766 1.00 53.44 93 SER A C 1
ATOM 742 O O . SER A 1 93 ? 23.528 23.704 -5.340 1.00 53.44 93 SER A O 1
ATOM 744 N N . LYS A 1 94 ? 23.111 25.820 -5.948 1.00 44.88 94 LYS A N 1
ATOM 745 C CA . LYS A 1 94 ? 24.246 26.417 -5.235 1.00 44.88 94 LYS A CA 1
ATOM 746 C C . LYS A 1 94 ? 23.721 27.029 -3.936 1.00 44.88 94 LYS A C 1
ATOM 748 O O . LYS A 1 94 ? 23.586 28.243 -3.815 1.00 44.88 94 LYS A O 1
ATOM 753 N N . ARG A 1 95 ? 23.392 26.181 -2.952 1.00 52.59 95 ARG A N 1
ATOM 754 C CA . ARG A 1 95 ? 23.316 26.642 -1.558 1.00 52.59 95 ARG A CA 1
ATOM 755 C C . ARG A 1 95 ? 24.729 27.067 -1.171 1.00 52.59 95 ARG A C 1
ATOM 757 O O . ARG A 1 95 ? 25.624 26.234 -1.064 1.00 52.59 95 ARG A O 1
ATOM 764 N N . LYS A 1 96 ? 24.931 28.378 -1.049 1.00 38.47 96 LYS A N 1
ATOM 765 C CA . LYS A 1 96 ? 26.152 28.991 -0.534 1.00 38.47 96 LYS A CA 1
ATOM 766 C C . LYS A 1 96 ? 26.353 28.476 0.896 1.00 38.47 96 LYS A C 1
ATOM 768 O O . LYS A 1 96 ? 25.619 28.858 1.801 1.00 38.47 96 LYS A O 1
ATOM 773 N N . ALA A 1 97 ? 27.305 27.571 1.081 1.00 43.94 97 ALA A N 1
ATOM 774 C CA . ALA A 1 97 ? 27.952 27.397 2.368 1.00 43.94 97 ALA A CA 1
ATOM 775 C C . ALA A 1 97 ? 28.820 28.640 2.611 1.00 43.94 97 ALA A C 1
ATOM 777 O O . ALA A 1 97 ? 29.618 28.969 1.736 1.00 43.94 97 ALA A O 1
ATOM 778 N N . THR A 1 98 ? 28.585 29.341 3.725 1.00 33.78 98 THR A N 1
ATOM 779 C CA . THR A 1 98 ? 29.569 29.858 4.703 1.00 33.78 98 THR A CA 1
ATOM 780 C C . THR A 1 98 ? 28.912 30.906 5.610 1.00 33.78 98 THR A C 1
ATOM 782 O O . THR A 1 98 ? 28.284 31.849 5.134 1.00 33.78 98 THR A O 1
ATOM 785 N N . GLY A 1 99 ? 29.064 30.731 6.926 1.00 32.34 99 GLY A N 1
ATOM 786 C CA . GLY A 1 99 ? 28.623 31.678 7.951 1.00 32.34 99 GLY A CA 1
ATOM 787 C C . GLY A 1 99 ? 28.409 30.991 9.296 1.00 32.34 99 GLY A C 1
ATOM 788 O O . GLY A 1 99 ? 27.278 30.794 9.722 1.00 32.34 99 GLY A O 1
ATOM 789 N N . GLU A 1 100 ? 29.502 30.552 9.907 1.00 36.12 100 GLU A N 1
ATOM 790 C CA . GLU A 1 100 ? 29.560 29.919 11.224 1.00 36.12 100 GLU A CA 1
ATOM 791 C C . GLU A 1 100 ? 29.280 30.953 12.329 1.00 36.12 100 GLU A C 1
ATOM 793 O O . GLU A 1 100 ? 29.772 32.069 12.228 1.00 36.12 100 GLU A O 1
ATOM 798 N N . HIS A 1 101 ? 28.501 30.589 13.358 1.00 32.66 101 HIS A N 1
ATOM 799 C CA . HIS A 1 101 ? 28.736 30.870 14.790 1.00 32.66 101 HIS A CA 1
ATOM 800 C C . HIS A 1 101 ? 27.519 30.433 15.632 1.00 32.66 101 HIS A C 1
ATOM 802 O O . HIS A 1 101 ? 26.397 30.857 15.368 1.00 32.66 101 HIS A O 1
ATOM 808 N N . GLY A 1 102 ? 27.749 29.635 16.687 1.00 30.28 102 GLY A N 1
ATOM 809 C CA . GLY A 1 102 ? 26.817 29.553 17.825 1.00 30.28 102 GLY A CA 1
ATOM 810 C C . GLY A 1 102 ? 26.529 28.170 18.421 1.00 30.28 102 GLY A C 1
ATOM 811 O O . GLY A 1 102 ? 25.434 27.651 18.264 1.00 30.28 102 GLY A O 1
ATOM 812 N N . HIS A 1 103 ? 27.515 27.607 19.122 1.00 29.52 103 HIS A N 1
ATOM 813 C CA . HIS A 1 103 ? 27.455 26.647 20.242 1.00 29.52 103 HIS A CA 1
ATOM 814 C C . HIS A 1 103 ? 26.103 26.045 20.722 1.00 29.52 103 HIS A C 1
ATOM 816 O O . HIS A 1 103 ? 25.248 26.749 21.246 1.00 29.52 103 HIS A O 1
ATOM 822 N N . GLY A 1 104 ? 26.075 24.705 20.830 1.00 28.66 104 GLY A N 1
ATOM 823 C CA . GLY A 1 104 ? 25.789 24.013 22.108 1.00 28.66 104 GLY A CA 1
ATOM 824 C C . GLY A 1 104 ? 24.462 23.231 22.267 1.00 28.66 104 GLY A C 1
ATOM 825 O O . GLY A 1 104 ? 23.472 23.573 21.634 1.00 28.66 104 GLY A O 1
ATOM 826 N N . PRO A 1 105 ? 24.411 22.156 23.094 1.00 41.09 105 PRO A N 1
ATOM 827 C CA . PRO A 1 105 ? 23.586 20.970 22.832 1.00 41.09 105 PRO A CA 1
ATOM 828 C C . PRO A 1 105 ? 22.405 20.722 23.804 1.00 41.09 105 PRO A C 1
ATOM 830 O O . PRO A 1 105 ? 22.423 21.127 24.957 1.00 41.09 105 PRO A O 1
ATOM 833 N N . MET A 1 106 ? 21.449 19.912 23.326 1.00 35.38 106 MET A N 1
ATOM 834 C CA . MET A 1 106 ? 20.661 18.875 24.028 1.00 35.38 106 MET A CA 1
ATOM 835 C C . MET A 1 106 ? 19.820 19.218 25.289 1.00 35.38 106 MET A C 1
ATOM 837 O O . MET A 1 106 ? 20.332 19.609 26.330 1.00 35.38 106 MET A O 1
ATOM 841 N N . ARG A 1 107 ? 18.545 18.775 25.235 1.00 36.56 107 ARG A N 1
ATOM 842 C CA . ARG A 1 107 ? 17.718 18.091 26.273 1.00 36.56 107 ARG A CA 1
ATOM 843 C C . ARG A 1 107 ? 16.366 18.755 26.593 1.00 36.56 107 ARG A C 1
ATOM 845 O O . ARG A 1 107 ? 16.289 19.820 27.181 1.00 36.56 107 ARG A O 1
ATOM 852 N N . LYS A 1 108 ? 15.309 17.974 26.310 1.00 39.78 108 LYS A N 1
ATOM 853 C CA . LYS A 1 108 ? 14.158 17.632 27.177 1.00 39.78 108 LYS A CA 1
ATOM 854 C C . LYS A 1 108 ? 13.640 18.730 28.127 1.00 39.78 108 LYS A C 1
ATOM 856 O O . LYS A 1 108 ? 14.270 18.987 29.148 1.00 39.78 108 LYS A O 1
ATOM 861 N N . LYS A 1 109 ? 12.369 19.120 27.948 1.00 32.59 109 LYS A N 1
ATOM 862 C CA . LYS A 1 109 ? 11.285 18.879 28.930 1.00 32.59 109 LYS A CA 1
ATOM 863 C C . LYS A 1 109 ? 9.920 19.359 28.411 1.00 32.59 109 LYS A C 1
ATOM 865 O O . LYS A 1 109 ? 9.731 20.523 28.097 1.00 32.59 109 LYS A O 1
ATOM 870 N N . SER A 1 110 ? 8.995 18.401 28.355 1.00 35.19 110 SER A N 1
ATOM 871 C CA . SER A 1 110 ? 7.583 18.480 28.759 1.00 35.19 110 SER A CA 1
ATOM 872 C C . SER A 1 110 ? 7.013 19.852 29.149 1.00 35.19 110 SER A C 1
ATOM 874 O O . SER A 1 110 ? 7.517 20.461 30.093 1.00 35.19 110 SER A O 1
ATOM 876 N N . LYS A 1 111 ? 5.835 20.189 28.607 1.00 34.56 111 LYS A N 1
ATOM 877 C CA . LYS A 1 111 ? 4.646 20.505 29.420 1.00 34.56 111 LYS A CA 1
ATOM 878 C C . LYS A 1 111 ? 3.370 20.518 28.572 1.00 34.56 111 LYS A C 1
ATOM 880 O O . LYS A 1 111 ? 3.202 21.320 27.664 1.00 34.56 111 LYS A O 1
ATOM 885 N N . LEU A 1 112 ? 2.493 19.588 28.928 1.00 33.47 112 LEU A N 1
ATOM 886 C CA . LEU A 1 112 ? 1.063 19.570 28.663 1.00 33.47 112 LEU A CA 1
ATOM 887 C C . LEU A 1 112 ? 0.418 20.748 29.418 1.00 33.47 112 LEU A C 1
ATOM 889 O O . LEU A 1 112 ? 0.688 20.892 30.609 1.00 33.47 112 LEU A O 1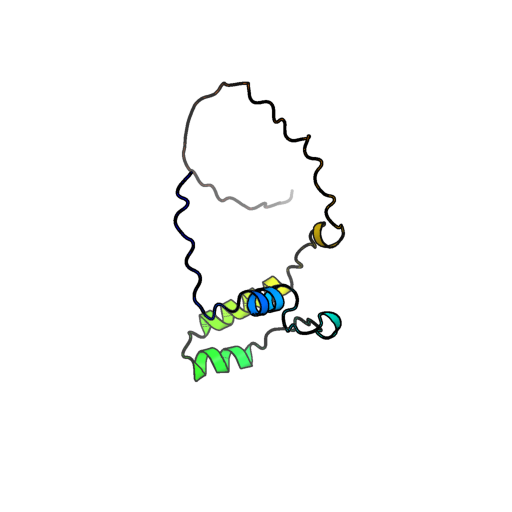
ATOM 893 N N . SER A 1 113 ? -0.408 21.565 28.760 1.00 30.98 113 SER A N 1
ATOM 894 C CA . SER A 1 113 ? -1.471 22.347 29.416 1.00 30.98 113 SER A CA 1
ATOM 895 C C . SER A 1 113 ? -2.405 22.986 28.378 1.00 30.98 113 SER A C 1
ATOM 897 O O . SER A 1 113 ? -2.046 23.932 27.684 1.00 30.98 113 SER A O 1
ATOM 899 N N . THR A 1 114 ? -3.615 22.452 28.276 1.00 38.69 114 THR A N 1
ATOM 900 C CA . THR A 1 114 ? -4.860 23.182 27.966 1.00 38.69 114 THR A CA 1
ATOM 901 C C . THR A 1 114 ? -5.806 22.901 29.152 1.00 38.69 114 THR A C 1
ATOM 903 O O . THR A 1 114 ? -5.554 21.910 29.845 1.00 38.69 114 THR A O 1
ATOM 906 N N . PRO A 1 115 ? -6.883 23.674 29.420 1.00 43.69 115 PRO A N 1
ATOM 907 C CA . PRO A 1 115 ? -7.600 24.549 28.491 1.00 43.69 115 PRO A CA 1
ATOM 908 C C . PRO A 1 115 ? -8.034 25.927 29.039 1.00 43.69 115 PRO A C 1
ATOM 910 O O . PRO A 1 115 ? -7.929 26.258 30.217 1.00 43.69 115 PRO A O 1
ATOM 913 N N . LEU A 1 116 ? -8.571 26.706 28.100 1.00 39.12 116 LEU A N 1
ATOM 914 C CA . LEU A 1 116 ? -9.391 27.904 28.256 1.00 39.12 116 LEU A CA 1
ATOM 915 C C . LEU A 1 116 ? -10.589 27.675 29.198 1.00 39.12 116 LEU A C 1
ATOM 917 O O . LEU A 1 116 ? -11.319 26.699 29.029 1.00 39.12 116 LEU A O 1
ATOM 921 N N . LEU A 1 117 ? -10.877 28.633 30.085 1.00 40.91 117 LEU A N 1
ATOM 922 C CA . LEU A 1 117 ? -12.215 28.798 30.658 1.00 40.91 117 LEU A CA 1
ATOM 923 C C . LEU A 1 117 ? -12.564 30.286 30.771 1.00 40.91 117 LEU A C 1
ATOM 925 O O . LEU A 1 117 ? -11.981 31.025 31.560 1.00 40.91 117 LEU A O 1
ATOM 929 N N . HIS A 1 118 ? -13.539 30.707 29.968 1.00 45.53 118 HIS A N 1
ATOM 930 C CA . HIS A 1 118 ? -14.232 31.982 30.114 1.00 45.53 118 HIS A CA 1
ATOM 931 C C . HIS A 1 118 ? -15.184 31.902 31.314 1.00 45.53 118 HIS A C 1
ATOM 933 O O . HIS A 1 118 ? -15.989 30.971 31.397 1.00 45.53 118 HIS A O 1
ATOM 939 N N . LYS A 1 119 ? -15.176 32.907 32.199 1.00 42.72 119 LYS A N 1
ATOM 940 C CA . LYS A 1 119 ? -16.320 33.174 33.079 1.00 42.72 119 LYS A CA 1
ATOM 941 C C . LYS A 1 119 ? -16.552 34.674 33.270 1.00 42.72 119 LYS A C 1
ATOM 943 O O . LYS A 1 119 ? -15.643 35.419 33.610 1.00 42.72 119 LYS A O 1
ATOM 948 N N . LYS A 1 120 ? -17.814 35.033 33.023 1.00 36.53 120 LYS A N 1
ATOM 949 C CA . LYS A 1 120 ? -18.515 36.310 33.202 1.00 36.53 120 LYS A CA 1
ATOM 950 C C . LYS A 1 120 ? -18.099 37.119 34.437 1.00 36.53 120 LYS A C 1
ATOM 952 O O . LYS A 1 120 ? -18.043 36.565 35.535 1.00 36.53 120 LYS A O 1
ATOM 957 N N . LYS A 1 121 ? -18.060 38.438 34.261 1.00 35.38 121 LYS A N 1
ATOM 958 C CA . LYS A 1 121 ? -18.843 39.391 35.054 1.00 35.38 121 LYS A CA 1
ATOM 959 C C . LYS A 1 121 ? -19.297 40.529 34.153 1.00 35.38 121 LYS A C 1
ATOM 961 O O . LYS A 1 121 ? -18.534 40.836 33.214 1.00 35.38 121 LYS A O 1
#

Radius of gyration: 29.3 Å; Cα contacts (8 Å, |Δi|>4): 26; chains: 1; bounding box: 66×60×59 Å